Protein AF-A0A645JRA3-F1 (afdb_monomer)

Foldseek 3Di:
DLVVVCPCVDPLPVQRDCQQANQPSQVVSCVVVVDFDPDPPDGDHPNRRSVVRVVRNVVVHVVSVQCVVCVVPLVPRPVNVVVVVD

Sequence (86 aa):
MAYRENQPFNDNMLRPCPVLDNPGRLTAIVNKTGVTSTDAVAPEKAEDFADKCVDRANAWAPVAEKLWKCNGKYSECQTCDEIKKQ

pLDDT: mean 87.74, std 15.08, range [46.84, 97.88]

Structure (mmCIF, N/CA/C/O backbone):
data_AF-A0A645JRA3-F1
#
_entry.id   AF-A0A645JRA3-F1
#
loop_
_atom_site.group_PDB
_atom_site.id
_atom_site.type_symbol
_atom_site.label_atom_id
_atom_site.label_alt_id
_atom_site.label_comp_id
_atom_site.label_asym_id
_atom_site.label_entity_id
_atom_site.label_seq_id
_atom_site.pdbx_PDB_ins_code
_atom_site.Cartn_x
_atom_site.Cartn_y
_atom_site.Cartn_z
_atom_site.occupancy
_atom_site.B_iso_or_equiv
_atom_site.auth_seq_id
_atom_site.auth_comp_id
_atom_site.auth_asym_id
_atom_site.auth_atom_id
_atom_site.pdbx_PDB_model_num
ATOM 1 N N . MET A 1 1 ? 2.685 -11.078 18.262 1.00 86.69 1 MET A N 1
ATOM 2 C CA . MET A 1 1 ? 2.591 -9.685 17.759 1.00 86.69 1 MET A CA 1
ATOM 3 C C . MET A 1 1 ? 2.312 -9.755 16.268 1.00 86.69 1 MET A C 1
ATOM 5 O O . MET A 1 1 ? 3.228 -10.073 15.515 1.00 86.69 1 MET A O 1
ATOM 9 N N . ALA A 1 2 ? 1.075 -9.469 15.849 1.00 93.62 2 ALA A N 1
ATOM 10 C CA . ALA A 1 2 ? 0.596 -9.740 14.488 1.00 93.62 2 ALA A CA 1
ATOM 11 C C . ALA A 1 2 ? 1.472 -9.133 13.375 1.00 93.62 2 ALA A C 1
ATOM 13 O O . ALA A 1 2 ? 1.711 -9.786 12.366 1.00 93.62 2 ALA A O 1
ATOM 14 N N . TYR A 1 3 ? 2.028 -7.933 13.574 1.00 94.38 3 TYR A N 1
ATOM 15 C CA . TYR A 1 3 ? 2.938 -7.315 12.602 1.00 94.38 3 TYR A CA 1
ATOM 16 C C . TYR A 1 3 ? 4.201 -8.155 12.348 1.00 94.38 3 TYR A C 1
ATOM 18 O O . TYR A 1 3 ? 4.571 -8.385 11.202 1.00 94.38 3 TYR A O 1
ATOM 26 N N . ARG A 1 4 ? 4.840 -8.657 13.415 1.00 95.31 4 ARG A N 1
AT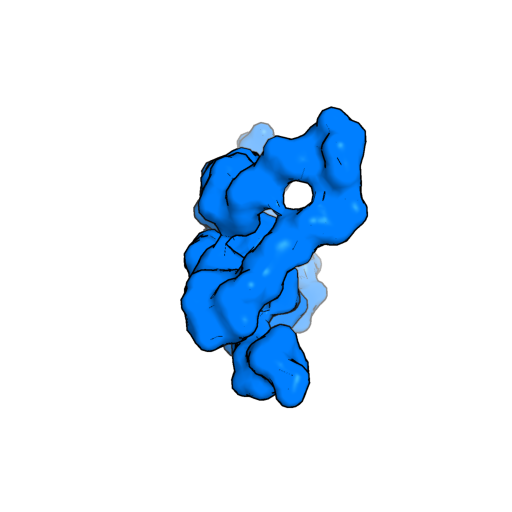OM 27 C CA . ARG A 1 4 ? 6.056 -9.486 13.335 1.00 95.31 4 ARG A CA 1
ATOM 28 C C . ARG A 1 4 ? 5.777 -10.845 12.696 1.00 95.31 4 ARG A C 1
ATOM 30 O O . ARG A 1 4 ? 6.601 -11.346 11.951 1.00 95.31 4 ARG A O 1
ATOM 37 N N . GLU A 1 5 ? 4.619 -11.429 12.985 1.00 95.56 5 GLU A N 1
ATOM 38 C CA . GLU A 1 5 ? 4.200 -12.731 12.438 1.00 95.56 5 GLU A CA 1
ATOM 39 C C . GLU A 1 5 ? 3.931 -12.693 10.928 1.00 95.56 5 GLU A C 1
ATOM 41 O O . GLU A 1 5 ? 3.922 -13.735 10.287 1.00 95.56 5 GLU A O 1
ATOM 46 N N . ASN A 1 6 ? 3.710 -11.504 10.362 1.00 94.06 6 ASN A N 1
ATOM 47 C CA . ASN A 1 6 ? 3.463 -11.311 8.934 1.00 94.06 6 ASN A CA 1
ATOM 48 C C . ASN A 1 6 ? 4.717 -10.893 8.153 1.00 94.06 6 ASN A C 1
ATOM 50 O O . ASN A 1 6 ? 4.600 -10.599 6.962 1.00 94.06 6 ASN A O 1
ATOM 54 N N . GLN A 1 7 ? 5.884 -10.838 8.805 1.00 95.50 7 GLN A N 1
ATOM 55 C CA . GLN A 1 7 ? 7.158 -10.575 8.143 1.00 95.50 7 GLN A CA 1
ATOM 56 C C . GLN A 1 7 ? 7.812 -11.884 7.665 1.00 95.50 7 GLN A C 1
ATOM 58 O O . GLN A 1 7 ? 7.792 -12.868 8.405 1.00 95.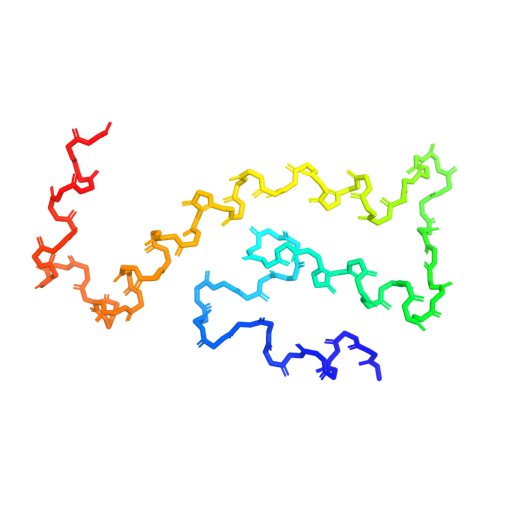50 7 GLN A O 1
ATOM 63 N N . PRO A 1 8 ? 8.450 -11.884 6.481 1.00 96.12 8 PRO A N 1
ATOM 64 C CA . PRO A 1 8 ? 8.521 -10.768 5.537 1.00 96.12 8 PRO A CA 1
ATOM 65 C C . PRO A 1 8 ? 7.183 -10.507 4.822 1.00 96.12 8 PRO A C 1
ATOM 67 O O . PRO A 1 8 ? 6.383 -11.410 4.576 1.00 96.12 8 PRO A O 1
ATOM 70 N N . PHE A 1 9 ? 6.933 -9.239 4.480 1.00 96.81 9 PHE A N 1
ATOM 71 C CA . PHE A 1 9 ? 5.722 -8.862 3.745 1.00 96.81 9 PHE A CA 1
ATOM 72 C C . PHE A 1 9 ? 5.792 -9.216 2.258 1.00 96.81 9 PHE A C 1
ATOM 74 O O . PHE A 1 9 ? 4.757 -9.383 1.617 1.00 96.81 9 PHE A O 1
ATOM 81 N N . ASN A 1 10 ? 6.999 -9.380 1.729 1.00 97.00 10 ASN A N 1
ATOM 82 C CA . ASN A 1 10 ? 7.265 -9.778 0.360 1.00 97.00 10 ASN A CA 1
ATOM 83 C C . ASN A 1 10 ? 8.588 -10.548 0.315 1.00 97.00 10 ASN A C 1
ATOM 85 O O . ASN A 1 10 ? 9.490 -10.233 1.091 1.00 97.00 10 ASN A O 1
ATOM 89 N N . ASP A 1 11 ? 8.724 -11.501 -0.604 1.00 95.44 11 ASP A N 1
ATOM 90 C CA . ASP A 1 11 ? 9.993 -12.204 -0.828 1.00 95.44 11 ASP A CA 1
ATOM 91 C C . ASP A 1 11 ? 11.035 -11.293 -1.504 1.00 95.44 11 ASP A C 1
ATOM 93 O O . ASP A 1 11 ? 12.240 -11.460 -1.315 1.00 95.44 11 ASP A O 1
ATOM 97 N N . ASN A 1 12 ? 10.581 -10.287 -2.259 1.00 94.94 12 ASN A N 1
ATOM 98 C CA . ASN A 1 12 ? 11.419 -9.211 -2.772 1.00 94.94 12 ASN A CA 1
ATOM 99 C C . ASN A 1 12 ? 11.664 -8.179 -1.661 1.00 94.94 12 ASN A C 1
ATOM 101 O O . ASN A 1 12 ? 10.777 -7.391 -1.324 1.00 94.94 12 ASN A O 1
ATOM 105 N N . MET A 1 13 ? 12.884 -8.137 -1.118 1.00 94.31 13 MET A N 1
ATOM 106 C CA . MET A 1 13 ? 13.218 -7.251 0.010 1.00 94.31 13 MET A CA 1
ATOM 107 C C . MET A 1 13 ? 13.297 -5.763 -0.367 1.00 94.31 13 MET A C 1
ATOM 109 O O . MET A 1 13 ? 13.450 -4.926 0.518 1.00 94.31 13 MET A O 1
ATOM 113 N N . LEU A 1 14 ? 13.132 -5.403 -1.647 1.00 95.06 14 LEU A N 1
ATOM 114 C CA . LEU A 1 14 ? 12.865 -4.020 -2.071 1.00 95.06 14 LEU A CA 1
ATOM 115 C C . LEU A 1 14 ? 11.395 -3.613 -1.867 1.00 95.06 14 LEU A C 1
ATOM 117 O O . LEU A 1 14 ? 11.027 -2.478 -2.160 1.00 95.06 14 LEU A O 1
ATOM 121 N N . ARG A 1 15 ? 10.552 -4.525 -1.366 1.00 97.00 15 ARG A N 1
ATOM 122 C CA . ARG A 1 15 ? 9.140 -4.299 -1.030 1.00 97.00 15 ARG A CA 1
ATOM 123 C C . ARG A 1 15 ? 8.834 -4.642 0.441 1.00 97.00 15 ARG A C 1
ATOM 125 O O . ARG A 1 15 ? 7.955 -5.468 0.699 1.00 97.00 15 ARG A O 1
ATOM 132 N N . PRO A 1 16 ? 9.555 -4.073 1.427 1.00 96.75 16 PRO A N 1
ATOM 133 C CA . PRO A 1 16 ? 9.434 -4.474 2.829 1.00 96.75 16 PRO A CA 1
ATOM 134 C C . PRO A 1 16 ? 8.184 -3.924 3.534 1.00 96.75 16 PRO A C 1
ATOM 136 O O . PRO A 1 16 ? 7.780 -4.465 4.561 1.00 96.75 16 PRO A O 1
ATOM 139 N N . CYS A 1 17 ? 7.583 -2.838 3.043 1.00 97.25 17 CYS A N 1
ATOM 140 C CA . CYS A 1 17 ? 6.527 -2.120 3.746 1.00 97.25 17 CYS A CA 1
ATOM 141 C C . CYS A 1 17 ? 5.140 -2.735 3.475 1.00 97.25 17 CYS A C 1
ATOM 143 O O . CYS A 1 17 ? 4.741 -2.884 2.315 1.00 97.25 17 CYS A O 1
ATOM 145 N N . PRO A 1 18 ? 4.337 -3.026 4.514 1.00 96.62 18 PRO A N 1
ATOM 146 C CA . PRO A 1 18 ? 2.971 -3.536 4.355 1.00 96.62 18 PRO A CA 1
ATOM 147 C C . PRO A 1 18 ? 1.950 -2.497 3.868 1.00 96.62 18 PRO A C 1
ATOM 149 O O . PRO A 1 18 ? 0.781 -2.838 3.707 1.00 96.62 18 PRO A O 1
ATOM 152 N N . VAL A 1 19 ? 2.366 -1.239 3.690 1.00 96.75 19 VAL A N 1
ATOM 153 C CA . VAL A 1 19 ? 1.513 -0.136 3.217 1.00 96.75 19 VAL A CA 1
ATOM 154 C C . VAL A 1 19 ? 1.985 0.360 1.857 1.00 96.75 19 VAL A C 1
ATOM 156 O O . VAL A 1 19 ? 1.229 0.339 0.895 1.00 96.75 19 VAL A O 1
ATOM 159 N N . LEU A 1 20 ? 3.250 0.781 1.772 1.00 97.00 20 LEU A N 1
ATOM 160 C CA . LEU A 1 20 ? 3.801 1.433 0.581 1.00 97.00 20 LEU A CA 1
ATOM 161 C C . LEU A 1 20 ? 4.161 0.459 -0.544 1.00 97.00 20 LEU A C 1
ATOM 163 O O . LEU A 1 20 ? 4.248 0.891 -1.687 1.00 97.00 20 LEU A O 1
ATOM 167 N N . ASP A 1 21 ? 4.352 -0.828 -0.236 1.00 97.56 21 ASP A N 1
ATOM 168 C CA . ASP A 1 21 ? 4.847 -1.799 -1.217 1.00 97.56 21 ASP A CA 1
ATOM 169 C C . ASP A 1 21 ? 3.911 -2.996 -1.425 1.00 97.56 21 ASP A C 1
ATOM 171 O O . ASP A 1 21 ? 3.998 -3.681 -2.449 1.00 97.56 21 ASP A O 1
ATOM 175 N N . ASN A 1 22 ? 3.038 -3.279 -0.453 1.00 97.44 22 ASN A N 1
ATOM 176 C CA . ASN A 1 22 ? 2.187 -4.469 -0.425 1.00 97.44 22 ASN A CA 1
ATOM 177 C C . ASN A 1 22 ? 0.738 -4.098 -0.066 1.00 97.44 22 ASN A C 1
ATOM 179 O O . ASN A 1 22 ? 0.356 -4.226 1.102 1.00 97.44 22 ASN A O 1
ATOM 183 N N . PRO A 1 23 ? -0.073 -3.659 -1.048 1.00 97.25 23 PRO A N 1
ATOM 184 C CA . PRO A 1 23 ? -1.463 -3.273 -0.825 1.00 97.25 23 PRO A CA 1
ATOM 185 C C . PRO A 1 23 ? -2.246 -4.319 -0.023 1.00 97.25 23 PRO A C 1
ATOM 187 O O . PRO A 1 23 ? -2.134 -5.522 -0.264 1.00 97.25 23 PRO A O 1
ATOM 190 N N . GLY A 1 24 ? -3.018 -3.859 0.961 1.00 96.44 24 GLY A N 1
ATOM 191 C CA . GLY A 1 24 ? -3.880 -4.705 1.791 1.00 96.44 24 GLY A CA 1
ATOM 192 C C . GLY A 1 24 ? -3.199 -5.454 2.947 1.00 96.44 24 GLY A C 1
ATOM 193 O O . GLY A 1 24 ? -3.895 -6.006 3.798 1.00 96.44 24 GLY A O 1
ATOM 194 N N . ARG A 1 25 ? -1.858 -5.483 3.053 1.00 97.06 25 ARG A N 1
ATOM 195 C CA . ARG A 1 25 ? -1.193 -6.212 4.156 1.00 97.06 25 ARG A CA 1
ATOM 196 C C . ARG A 1 25 ? -1.409 -5.550 5.514 1.00 97.06 25 ARG A C 1
ATOM 198 O O . ARG A 1 25 ? -1.677 -6.258 6.485 1.00 97.06 25 ARG A O 1
ATOM 205 N N . LEU A 1 26 ? -1.323 -4.219 5.598 1.00 96.62 26 LEU A N 1
ATOM 206 C CA . LEU A 1 26 ? -1.616 -3.505 6.846 1.00 96.62 26 LEU A CA 1
ATOM 207 C C . LEU A 1 26 ? -3.080 -3.686 7.268 1.00 96.62 26 LEU A C 1
ATOM 209 O O . LEU A 1 26 ? -3.334 -4.037 8.419 1.00 96.62 26 LEU A O 1
ATOM 213 N N . THR A 1 27 ? -4.029 -3.479 6.352 1.00 96.75 27 THR A N 1
ATOM 214 C CA . THR A 1 27 ? -5.468 -3.564 6.655 1.00 96.75 27 THR A CA 1
ATOM 215 C C . THR A 1 27 ? -5.856 -4.966 7.112 1.00 96.75 27 THR A C 1
ATOM 217 O O . THR A 1 27 ? -6.577 -5.107 8.094 1.00 96.75 27 THR A O 1
ATOM 220 N N . ALA A 1 28 ? -5.292 -6.018 6.509 1.00 96.50 28 ALA A N 1
ATOM 221 C CA . ALA A 1 28 ? -5.491 -7.392 6.969 1.00 96.50 28 ALA A CA 1
ATOM 222 C C . ALA A 1 28 ? -5.028 -7.612 8.421 1.00 96.50 28 ALA A C 1
ATOM 224 O O . ALA A 1 28 ? -5.712 -8.288 9.191 1.00 96.50 28 ALA A O 1
ATOM 225 N N . ILE A 1 29 ? -3.888 -7.032 8.819 1.00 96.56 29 ILE A N 1
ATOM 226 C CA . ILE A 1 29 ? -3.410 -7.105 10.208 1.00 96.56 29 ILE A CA 1
ATOM 227 C C . ILE A 1 29 ? -4.364 -6.358 11.137 1.00 96.56 29 ILE A C 1
ATOM 229 O O . ILE A 1 29 ? -4.779 -6.927 12.143 1.00 96.56 29 ILE A O 1
ATOM 233 N N . VAL A 1 30 ? -4.707 -5.113 10.797 1.00 95.88 30 VAL A N 1
ATOM 234 C CA . VAL A 1 30 ? -5.562 -4.249 11.620 1.00 95.88 30 VAL A CA 1
ATOM 235 C C . VAL A 1 30 ? -6.937 -4.880 11.832 1.00 95.88 30 VAL A C 1
ATOM 237 O O . VAL A 1 30 ? -7.385 -5.000 12.970 1.00 95.88 30 VAL A O 1
ATOM 240 N N . ASN A 1 31 ? -7.556 -5.385 10.765 1.00 95.06 31 ASN A N 1
ATOM 241 C CA . ASN A 1 31 ? -8.865 -6.033 10.824 1.00 95.06 31 ASN A CA 1
ATOM 242 C C . ASN A 1 31 ? -8.838 -7.336 11.625 1.00 95.06 31 ASN A C 1
ATOM 244 O O . ASN A 1 31 ? -9.786 -7.641 12.344 1.00 95.06 31 ASN A O 1
ATOM 248 N N . LYS A 1 32 ? -7.737 -8.095 11.555 1.00 95.44 32 LYS A N 1
ATOM 249 C CA . LYS A 1 32 ? -7.571 -9.318 12.349 1.00 95.44 32 LYS A CA 1
ATOM 250 C C . LYS A 1 32 ? -7.406 -9.030 13.843 1.00 95.44 32 LYS A C 1
ATOM 252 O O . LYS A 1 32 ? -7.842 -9.835 14.660 1.00 95.44 32 LYS A O 1
ATOM 257 N N . THR A 1 33 ? -6.729 -7.943 14.210 1.00 95.75 33 THR A N 1
ATOM 258 C CA . THR A 1 33 ? -6.431 -7.625 15.615 1.00 95.75 33 THR A CA 1
ATOM 259 C C . THR A 1 33 ? -7.446 -6.694 16.268 1.00 95.75 33 THR A C 1
ATOM 261 O O . THR A 1 33 ? -7.467 -6.617 17.493 1.00 95.75 33 THR A O 1
ATOM 264 N N . GLY A 1 34 ? -8.262 -5.987 15.483 1.00 93.94 34 GLY A N 1
ATOM 265 C CA . GLY A 1 34 ? -9.231 -5.009 15.980 1.00 93.94 34 GLY A CA 1
ATOM 266 C C . GLY A 1 34 ? -8.589 -3.748 16.567 1.00 93.94 34 GLY A C 1
ATOM 267 O O . GLY A 1 34 ? -9.211 -3.071 17.381 1.00 93.94 34 GLY A O 1
ATOM 268 N N . VAL A 1 35 ? -7.336 -3.447 16.208 1.00 91.00 35 VAL A N 1
ATOM 269 C CA . VAL A 1 35 ? -6.649 -2.236 16.689 1.00 91.00 35 VAL A CA 1
ATOM 270 C C . VAL A 1 35 ? -7.191 -0.993 15.988 1.00 91.00 35 VAL A C 1
ATOM 272 O O . VAL A 1 35 ? -7.541 -1.036 14.813 1.00 91.00 35 VAL A O 1
ATOM 275 N N . THR A 1 36 ? -7.227 0.134 16.693 1.00 89.88 36 THR A N 1
ATOM 276 C CA . THR A 1 36 ? -7.701 1.418 16.159 1.00 89.88 36 THR A CA 1
ATOM 277 C C . THR A 1 36 ? -6.593 2.464 16.194 1.00 89.88 36 THR A C 1
ATOM 279 O O . THR A 1 36 ? -5.625 2.323 16.946 1.00 89.88 36 THR A O 1
ATOM 282 N N . SER A 1 37 ? -6.735 3.529 15.397 1.00 90.88 37 SER A N 1
ATOM 283 C CA . SER A 1 37 ? -5.831 4.681 15.476 1.00 90.88 37 SER A CA 1
ATOM 284 C C . SER A 1 37 ? -5.832 5.266 16.890 1.00 90.88 37 SER A C 1
ATOM 286 O O . SER A 1 37 ? -6.881 5.380 17.525 1.00 90.88 37 SER A O 1
ATOM 288 N N . THR A 1 38 ? -4.647 5.626 17.380 1.00 93.00 38 THR A N 1
ATOM 289 C CA . THR A 1 38 ? -4.468 6.344 18.649 1.00 93.00 38 THR A CA 1
ATOM 290 C C . THR A 1 38 ? -4.466 7.862 18.463 1.00 93.00 38 THR A C 1
ATOM 292 O O . THR A 1 38 ? -4.394 8.588 19.451 1.00 93.00 38 THR A O 1
ATOM 295 N N . ASP A 1 39 ? -4.513 8.352 17.219 1.00 93.00 39 ASP A N 1
ATOM 296 C CA . ASP A 1 39 ? -4.651 9.779 16.929 1.00 93.00 39 ASP A CA 1
ATOM 297 C C . ASP A 1 39 ? -6.103 10.217 17.173 1.00 93.00 39 ASP A C 1
ATOM 299 O 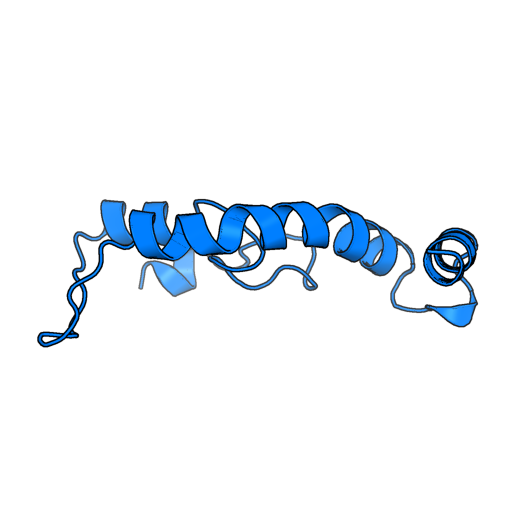O . ASP A 1 39 ? -7.020 9.827 16.449 1.00 93.00 39 ASP A O 1
ATOM 303 N N . ALA A 1 40 ? -6.306 11.013 18.223 1.00 91.06 40 ALA A N 1
ATOM 304 C CA . ALA A 1 40 ? -7.616 11.529 18.606 1.00 91.06 40 ALA A CA 1
ATOM 305 C C . ALA A 1 40 ? -8.031 12.793 17.829 1.00 91.06 40 ALA A C 1
ATOM 307 O O . ALA A 1 40 ? -9.205 13.156 17.852 1.00 91.06 40 ALA A O 1
ATOM 308 N N . VAL A 1 41 ? -7.087 13.481 17.177 1.00 95.56 41 VAL A N 1
ATOM 309 C CA . VAL A 1 41 ? -7.331 14.753 16.475 1.00 95.56 41 VAL A CA 1
ATOM 310 C C . VAL A 1 41 ? -7.720 14.500 15.024 1.00 95.56 41 VAL A C 1
ATOM 312 O O . VAL A 1 41 ? -8.613 15.165 14.500 1.00 95.56 41 VAL A O 1
ATOM 315 N N . ALA A 1 42 ? -7.078 13.524 14.388 1.00 90.44 42 ALA A N 1
ATOM 316 C CA . ALA A 1 42 ? -7.334 13.138 13.007 1.00 90.44 42 ALA A CA 1
ATOM 317 C C . ALA A 1 42 ? -7.554 11.618 12.912 1.00 90.44 42 ALA A C 1
ATOM 319 O O . ALA A 1 42 ? -6.695 10.895 12.401 1.00 90.44 42 ALA A O 1
ATOM 320 N N . PRO A 1 43 ? -8.688 11.100 13.423 1.00 91.06 43 PRO A N 1
ATOM 321 C CA . PRO A 1 43 ? -8.985 9.682 13.318 1.00 91.06 43 PRO A CA 1
ATOM 322 C C . PRO A 1 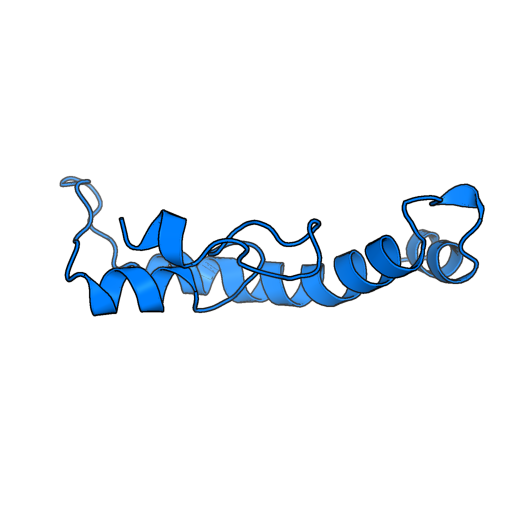43 ? -9.143 9.291 11.845 1.00 91.06 43 PRO A C 1
ATOM 324 O O . PRO A 1 43 ? -9.917 9.891 11.102 1.00 91.06 43 PRO A O 1
ATOM 327 N N . GLU A 1 44 ? -8.428 8.249 11.439 1.00 93.12 44 GLU A N 1
ATOM 328 C CA . GLU A 1 44 ? -8.455 7.700 10.087 1.00 93.12 44 GLU A CA 1
ATOM 329 C C . GLU A 1 44 ? -8.509 6.170 10.1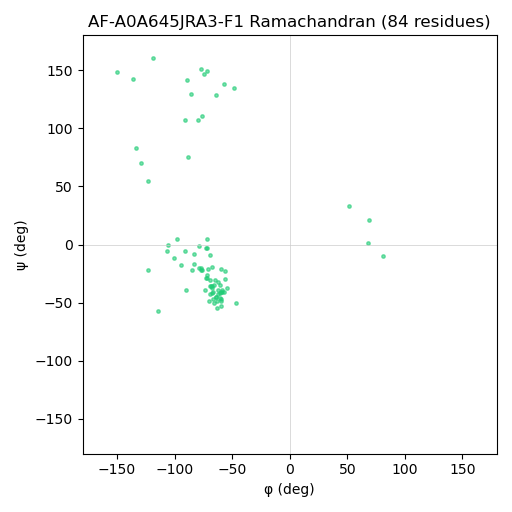67 1.00 93.12 44 GLU A C 1
ATOM 331 O O . GLU A 1 44 ? -7.900 5.561 11.056 1.00 93.12 44 GLU A O 1
ATOM 336 N N . LYS A 1 45 ? -9.267 5.540 9.262 1.00 94.62 45 LYS A N 1
ATOM 337 C CA . LYS A 1 45 ? -9.290 4.079 9.147 1.00 94.62 45 LYS A CA 1
ATOM 338 C C . LYS A 1 45 ? -8.034 3.592 8.436 1.00 94.62 45 LYS A C 1
ATOM 340 O O . LYS A 1 45 ? -7.476 4.276 7.581 1.00 94.62 45 LYS A O 1
ATOM 345 N N . ALA A 1 46 ? -7.611 2.372 8.755 1.00 95.12 46 ALA A N 1
ATOM 346 C CA . ALA A 1 46 ? -6.436 1.785 8.121 1.00 95.12 46 ALA A CA 1
ATOM 347 C C . ALA A 1 46 ? -6.620 1.618 6.603 1.00 95.12 46 ALA A C 1
ATOM 349 O O . ALA A 1 46 ? -5.645 1.739 5.868 1.00 95.12 46 ALA A O 1
ATOM 350 N N . GLU A 1 47 ? -7.848 1.362 6.146 1.00 95.69 47 GLU A N 1
ATOM 351 C CA . GLU A 1 47 ? -8.223 1.281 4.733 1.00 95.69 47 GLU A CA 1
ATOM 352 C C . GLU A 1 47 ? -8.024 2.620 4.028 1.00 95.69 47 GLU A C 1
ATOM 354 O O . GLU A 1 47 ? -7.251 2.688 3.077 1.00 95.69 47 GLU A O 1
ATOM 359 N N . ASP A 1 48 ? -8.620 3.693 4.558 1.00 96.12 48 ASP A N 1
ATOM 360 C CA . ASP A 1 48 ? -8.533 5.037 3.975 1.00 96.12 48 ASP A CA 1
ATOM 361 C C . ASP A 1 48 ? -7.069 5.509 3.870 1.00 96.12 48 ASP A C 1
ATOM 363 O O . ASP A 1 48 ? -6.656 6.114 2.879 1.00 96.12 48 ASP A O 1
ATOM 367 N N . PHE A 1 49 ? -6.251 5.196 4.881 1.00 95.31 49 PHE A N 1
ATOM 368 C CA . PHE A 1 49 ? -4.814 5.463 4.862 1.00 95.31 49 PHE A CA 1
ATOM 369 C C . PHE A 1 49 ? -4.072 4.624 3.808 1.00 95.31 49 PHE A C 1
ATOM 371 O O . PHE A 1 49 ? -3.241 5.149 3.061 1.00 95.31 49 PHE A O 1
ATOM 378 N N . ALA A 1 50 ? -4.345 3.318 3.753 1.00 96.44 50 ALA A N 1
ATOM 379 C CA . ALA A 1 50 ? -3.661 2.398 2.851 1.00 96.44 50 ALA A CA 1
ATOM 380 C C . ALA A 1 50 ? -4.008 2.656 1.378 1.00 96.44 50 ALA A C 1
ATOM 382 O O . ALA A 1 50 ? -3.119 2.564 0.528 1.00 96.44 50 ALA A O 1
ATOM 383 N N . ASP A 1 51 ? -5.249 3.042 1.078 1.00 97.31 51 ASP A N 1
ATOM 384 C CA . ASP A 1 51 ? -5.727 3.312 -0.281 1.00 97.31 51 ASP A CA 1
ATOM 385 C C . ASP A 1 51 ? -4.946 4.449 -0.952 1.00 97.31 51 ASP A C 1
ATOM 387 O O . ASP A 1 51 ? -4.596 4.354 -2.129 1.00 97.31 51 ASP A O 1
ATOM 391 N N . LYS A 1 52 ? -4.524 5.464 -0.183 1.00 97.38 52 LYS A N 1
ATOM 392 C CA . LYS A 1 52 ? -3.648 6.554 -0.666 1.00 97.38 52 LYS A CA 1
ATOM 393 C C . LYS A 1 52 ? -2.299 6.059 -1.196 1.00 97.38 52 LYS A C 1
ATOM 395 O O . LYS A 1 52 ? -1.616 6.778 -1.924 1.00 97.38 52 LYS A O 1
ATOM 400 N N . CYS A 1 53 ? -1.878 4.861 -0.797 1.00 97.81 53 CYS A N 1
ATOM 401 C CA . CYS A 1 53 ? -0.583 4.289 -1.149 1.00 97.81 53 CYS A CA 1
ATOM 402 C C . CYS A 1 53 ? -0.664 3.269 -2.296 1.00 97.81 53 CYS A C 1
ATOM 404 O O . CYS A 1 53 ? 0.381 2.897 -2.831 1.00 97.81 53 CYS A O 1
ATOM 406 N N . VAL A 1 54 ? -1.865 2.830 -2.693 1.00 97.88 54 VAL A N 1
ATOM 407 C CA . VAL A 1 54 ? -2.066 1.733 -3.658 1.00 97.88 54 VAL A CA 1
ATOM 408 C C . VAL A 1 54 ? -1.423 2.038 -5.007 1.00 97.88 54 VAL A C 1
ATOM 410 O O . VAL A 1 54 ? -0.656 1.219 -5.515 1.00 97.88 54 VAL A O 1
ATOM 413 N N . ASP A 1 55 ? -1.659 3.228 -5.556 1.00 97.81 55 ASP A N 1
ATOM 414 C CA . ASP A 1 55 ? -1.111 3.617 -6.860 1.00 97.81 55 ASP A CA 1
ATOM 415 C C . ASP A 1 55 ? 0.420 3.604 -6.855 1.00 97.81 55 ASP A C 1
ATOM 417 O O . ASP A 1 55 ? 1.058 3.083 -7.774 1.00 97.81 55 ASP A O 1
ATOM 421 N N . ARG A 1 56 ? 1.025 4.107 -5.774 1.00 97.19 56 ARG A N 1
ATOM 422 C CA . ARG A 1 56 ? 2.481 4.123 -5.610 1.00 97.19 56 ARG A CA 1
ATOM 423 C C . ARG A 1 56 ? 3.049 2.716 -5.449 1.00 97.19 56 ARG A C 1
ATOM 425 O O . ARG A 1 56 ? 4.069 2.412 -6.063 1.00 97.19 56 ARG A O 1
ATOM 432 N N . ALA A 1 57 ? 2.391 1.861 -4.671 1.00 97.88 57 ALA A N 1
ATOM 433 C CA . ALA A 1 57 ? 2.800 0.473 -4.489 1.00 97.88 57 ALA A CA 1
ATOM 434 C C . ALA A 1 57 ? 2.753 -0.307 -5.812 1.00 97.88 57 ALA A C 1
ATOM 436 O O . ALA A 1 57 ? 3.685 -1.046 -6.140 1.00 97.88 57 ALA A O 1
ATOM 437 N N . ASN A 1 58 ? 1.698 -0.092 -6.603 1.00 97.69 58 ASN A N 1
ATOM 438 C CA . ASN A 1 58 ? 1.521 -0.709 -7.915 1.00 97.69 58 ASN A CA 1
ATOM 439 C C . ASN A 1 58 ? 2.564 -0.220 -8.925 1.00 97.69 58 ASN A C 1
ATOM 441 O O . ASN A 1 58 ? 3.110 -1.030 -9.671 1.00 97.69 58 ASN A O 1
ATOM 445 N N . ALA A 1 59 ? 2.889 1.076 -8.921 1.00 97.19 59 ALA A N 1
ATOM 446 C CA . ALA A 1 59 ? 3.953 1.633 -9.754 1.00 97.19 59 ALA A CA 1
ATOM 447 C C . ALA A 1 59 ? 5.349 1.133 -9.336 1.00 97.19 59 ALA A C 1
ATOM 449 O O . ALA A 1 59 ? 6.205 0.894 -10.188 1.00 97.19 59 ALA A O 1
ATOM 450 N N . TRP A 1 60 ? 5.582 0.937 -8.033 1.00 96.50 60 TRP A N 1
ATOM 451 C CA . TRP A 1 60 ? 6.860 0.459 -7.506 1.00 96.50 60 TRP A CA 1
ATOM 452 C C . TRP A 1 60 ? 7.102 -1.028 -7.771 1.00 96.50 60 TRP A C 1
ATOM 454 O O . TRP A 1 60 ? 8.219 -1.411 -8.119 1.00 96.50 60 TRP A O 1
ATOM 464 N N . ALA A 1 61 ? 6.071 -1.870 -7.663 1.00 96.62 61 ALA A N 1
ATOM 465 C CA . ALA A 1 61 ? 6.175 -3.320 -7.818 1.00 96.62 61 ALA A CA 1
ATOM 466 C C . ALA A 1 61 ? 6.983 -3.788 -9.054 1.00 96.62 61 ALA A C 1
ATOM 468 O O . ALA A 1 61 ? 7.907 -4.586 -8.868 1.00 96.62 61 ALA A O 1
ATOM 469 N N . PRO A 1 62 ? 6.728 -3.310 -10.291 1.00 95.12 62 PRO A N 1
ATOM 470 C CA . PRO A 1 62 ? 7.507 -3.726 -11.458 1.00 95.12 62 PRO A CA 1
ATOM 471 C C . PRO A 1 62 ? 8.950 -3.206 -11.440 1.00 95.12 62 PRO A C 1
ATOM 473 O O . PRO A 1 62 ? 9.842 -3.878 -11.956 1.00 95.12 62 PRO A O 1
ATOM 476 N N . VAL A 1 63 ? 9.210 -2.036 -10.849 1.00 93.19 63 VAL A N 1
ATOM 477 C CA . VAL A 1 63 ? 10.568 -1.482 -10.727 1.00 93.19 63 VAL A CA 1
ATOM 478 C C . VAL A 1 63 ? 11.377 -2.300 -9.725 1.00 93.19 63 VAL A C 1
ATOM 480 O O . VAL A 1 63 ? 12.475 -2.753 -10.046 1.00 93.19 63 VAL A O 1
ATOM 483 N N . ALA A 1 64 ? 10.804 -2.560 -8.549 1.00 93.44 64 ALA A N 1
ATOM 484 C CA . ALA A 1 64 ? 11.398 -3.411 -7.528 1.00 93.44 64 ALA A CA 1
ATOM 485 C C . ALA A 1 64 ? 11.693 -4.816 -8.063 1.00 93.44 64 ALA A C 1
ATOM 487 O O . ALA A 1 64 ? 12.748 -5.373 -7.780 1.00 93.44 64 ALA A O 1
ATOM 488 N N . GLU A 1 65 ? 10.787 -5.392 -8.856 1.00 93.00 65 GLU A N 1
ATOM 489 C CA . GLU A 1 65 ? 10.972 -6.714 -9.459 1.00 93.00 65 GLU A CA 1
ATOM 490 C C . GLU A 1 65 ? 12.148 -6.744 -10.440 1.00 93.00 65 GLU A C 1
ATOM 492 O O . GLU A 1 65 ? 12.980 -7.653 -10.391 1.00 93.00 65 GLU A O 1
ATOM 497 N N . LYS A 1 66 ? 12.252 -5.729 -11.307 1.00 89.31 66 LYS A N 1
ATOM 498 C CA . LYS A 1 66 ? 13.392 -5.582 -12.220 1.00 89.31 66 LYS A CA 1
ATOM 499 C C . LYS A 1 66 ? 14.695 -5.474 -11.429 1.00 89.31 66 LYS A C 1
ATOM 501 O O . LYS A 1 66 ? 15.607 -6.261 -11.655 1.00 89.31 66 LYS A O 1
ATOM 506 N N . LEU A 1 67 ? 14.762 -4.557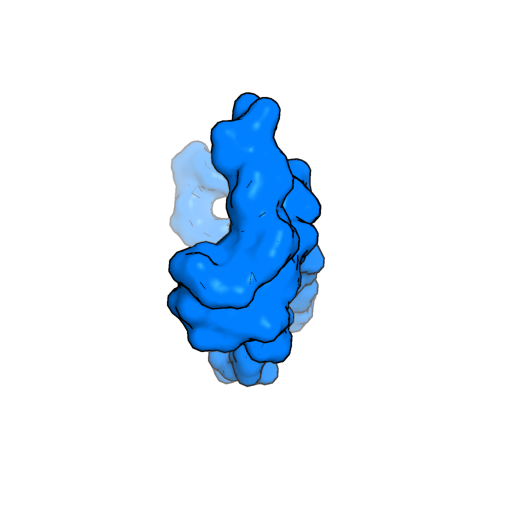 -10.462 1.00 88.69 67 LEU A N 1
ATOM 507 C CA . LEU A 1 67 ? 15.956 -4.331 -9.641 1.00 88.69 67 LEU A CA 1
ATOM 508 C C . LEU A 1 67 ? 16.382 -5.579 -8.855 1.00 88.69 67 LEU A C 1
ATOM 510 O O . 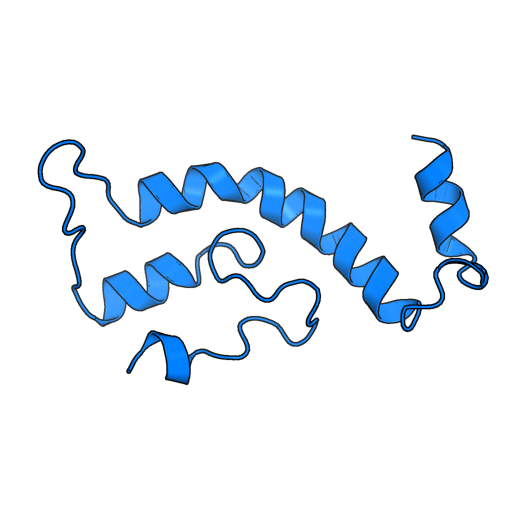LEU A 1 67 ? 17.575 -5.879 -8.782 1.00 88.69 67 LEU A O 1
ATOM 514 N N . TRP A 1 68 ? 15.417 -6.318 -8.304 1.00 90.38 68 TRP A N 1
ATOM 515 C CA . TRP A 1 68 ? 15.663 -7.550 -7.558 1.00 90.38 68 TRP A CA 1
ATOM 516 C C . TRP A 1 68 ? 16.278 -8.637 -8.443 1.00 90.38 68 TRP A C 1
ATOM 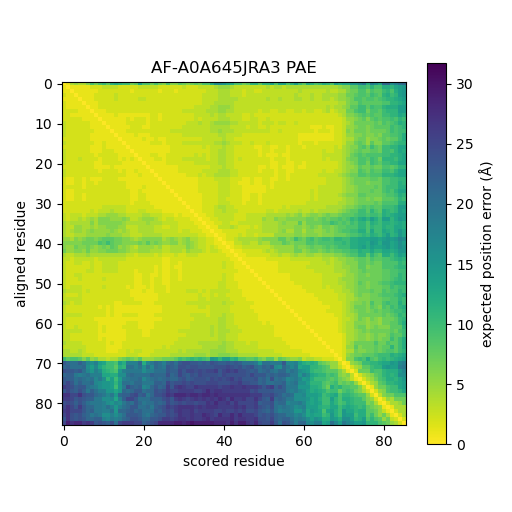518 O O . TRP A 1 68 ? 17.293 -9.232 -8.081 1.00 90.38 68 TRP A O 1
ATOM 528 N N . LYS A 1 69 ? 15.737 -8.832 -9.655 1.00 87.44 69 LYS A N 1
ATOM 529 C CA . LYS A 1 69 ? 16.284 -9.774 -10.650 1.00 87.44 69 LYS A CA 1
ATOM 530 C C . LYS A 1 69 ? 17.673 -9.387 -11.146 1.00 87.44 69 LYS A C 1
ATOM 532 O O . LYS A 1 69 ? 18.479 -10.265 -11.435 1.00 87.44 69 LYS A O 1
ATOM 537 N N . CYS A 1 70 ? 17.981 -8.094 -11.193 1.00 84.12 70 CYS A N 1
ATOM 538 C CA . CYS A 1 70 ? 19.311 -7.590 -11.535 1.00 84.12 70 CYS A CA 1
ATOM 539 C C . CYS A 1 70 ? 20.371 -7.831 -10.432 1.00 84.12 70 CYS A C 1
ATOM 541 O O . CYS A 1 70 ? 21.495 -7.343 -10.557 1.00 84.12 70 CYS A O 1
ATOM 543 N N . ASN A 1 71 ? 20.040 -8.537 -9.338 1.00 71.44 71 ASN A N 1
ATOM 544 C CA . ASN A 1 71 ? 20.922 -8.832 -8.199 1.00 71.44 71 ASN A CA 1
ATOM 545 C C . ASN A 1 71 ? 21.615 -7.583 -7.609 1.00 71.44 71 ASN A C 1
ATOM 547 O O . ASN A 1 71 ? 22.779 -7.628 -7.213 1.00 71.44 71 ASN A O 1
ATOM 551 N N . GLY A 1 72 ? 20.942 -6.425 -7.635 1.00 61.16 72 GLY A N 1
ATOM 552 C CA . GLY A 1 72 ? 21.511 -5.149 -7.180 1.00 61.16 72 GLY A CA 1
ATOM 553 C C . GLY A 1 72 ? 22.648 -4.589 -8.051 1.00 61.16 72 GLY A C 1
ATOM 554 O O . GLY A 1 72 ? 23.164 -3.509 -7.765 1.00 61.16 72 GLY A O 1
ATOM 555 N N . LYS A 1 73 ? 23.025 -5.263 -9.144 1.00 60.78 73 LYS A N 1
ATOM 556 C CA . LYS A 1 73 ? 24.038 -4.794 -10.091 1.00 60.78 73 LYS A CA 1
ATOM 557 C C . LYS A 1 73 ? 23.405 -3.932 -11.173 1.00 60.78 73 LYS A C 1
ATOM 559 O O . LYS A 1 73 ? 23.224 -4.340 -12.319 1.00 60.78 73 LYS A O 1
ATOM 564 N N . TYR A 1 74 ? 23.069 -2.705 -10.787 1.00 55.50 74 TYR A N 1
ATOM 565 C CA . TYR A 1 74 ? 22.412 -1.734 -11.663 1.00 55.50 74 TYR A CA 1
ATOM 566 C C . TYR A 1 74 ? 23.194 -1.455 -12.963 1.00 55.50 74 TYR A C 1
ATOM 568 O O . TYR A 1 74 ? 22.588 -1.190 -13.995 1.00 55.50 74 TYR A O 1
ATOM 576 N N . SER A 1 75 ? 24.527 -1.564 -12.931 1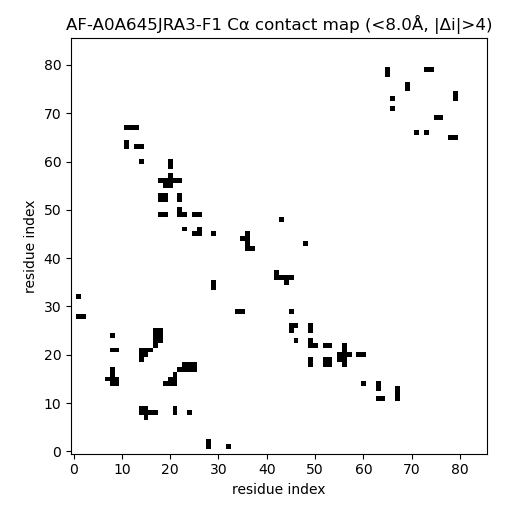.00 59.91 75 SER A N 1
ATOM 577 C CA . SER A 1 75 ? 25.416 -1.335 -14.079 1.00 59.91 75 SER A CA 1
ATOM 578 C C . SER A 1 75 ? 25.462 -2.474 -15.101 1.00 59.91 75 SER A C 1
ATOM 580 O O . SER A 1 75 ? 25.884 -2.244 -16.227 1.00 59.91 75 SER A O 1
ATOM 582 N N . GLU A 1 76 ? 25.074 -3.694 -14.722 1.00 58.25 76 GLU A N 1
ATOM 583 C CA . GLU A 1 76 ? 25.205 -4.896 -15.566 1.00 58.25 76 GLU A CA 1
ATOM 584 C C . GLU A 1 76 ? 23.851 -5.373 -16.120 1.00 58.25 76 GLU A C 1
ATOM 586 O O . GLU A 1 76 ? 23.789 -6.300 -16.928 1.00 58.25 76 GLU A O 1
ATOM 591 N N . CYS A 1 77 ? 22.749 -4.749 -15.699 1.00 59.69 77 CYS A N 1
ATOM 592 C CA . CYS A 1 77 ? 21.413 -5.189 -16.062 1.00 59.69 77 CYS A CA 1
ATOM 593 C C . CYS A 1 77 ? 20.921 -4.512 -17.342 1.00 59.69 77 CYS A C 1
ATOM 595 O O . CYS A 1 77 ? 20.539 -3.342 -17.336 1.00 59.69 77 CYS A O 1
ATOM 597 N N . GLN A 1 78 ? 20.868 -5.277 -18.432 1.00 58.81 78 GLN A N 1
ATOM 598 C CA . GLN A 1 78 ? 20.419 -4.818 -19.755 1.00 58.81 78 GLN A CA 1
ATOM 599 C C . GLN A 1 78 ? 18.999 -4.214 -19.741 1.00 58.81 78 GLN A C 1
ATOM 601 O O . GLN A 1 78 ? 18.672 -3.382 -20.580 1.00 58.81 78 GLN A O 1
ATOM 606 N N . THR A 1 79 ? 18.165 -4.565 -18.755 1.00 57.03 79 THR A N 1
ATOM 607 C CA . THR A 1 79 ? 16.803 -4.028 -18.582 1.00 57.03 79 THR A CA 1
ATOM 608 C C . THR A 1 79 ? 16.739 -2.674 -17.858 1.00 57.03 79 THR A C 1
ATOM 610 O O . THR A 1 79 ? 15.662 -2.085 -17.772 1.00 57.03 79 THR A O 1
ATOM 613 N N . CYS A 1 80 ? 17.848 -2.172 -17.300 1.00 55.12 80 CYS A N 1
ATOM 614 C CA . CYS A 1 80 ? 17.896 -0.875 -16.608 1.00 55.12 80 CYS A CA 1
ATOM 615 C C . CYS A 1 80 ? 18.110 0.314 -17.559 1.00 55.12 80 CYS A C 1
ATOM 617 O O . CYS A 1 80 ? 17.745 1.438 -17.212 1.00 55.12 80 CYS A O 1
ATOM 619 N N . ASP A 1 81 ? 18.657 0.099 -18.759 1.00 56.28 81 ASP A N 1
ATOM 620 C CA . ASP A 1 81 ? 18.891 1.180 -19.728 1.00 56.28 81 ASP A CA 1
ATOM 621 C C . ASP A 1 81 ? 17.599 1.724 -20.359 1.00 56.28 81 ASP A C 1
ATOM 623 O O . ASP A 1 81 ? 17.562 2.871 -20.803 1.00 56.28 81 ASP A O 1
ATOM 627 N N . GLU A 1 82 ? 16.512 0.950 -20.333 1.00 54.28 82 GLU A N 1
ATOM 628 C CA . GLU A 1 82 ? 15.180 1.405 -20.750 1.00 54.28 82 GLU A CA 1
ATOM 629 C C . GLU A 1 82 ? 14.555 2.387 -19.744 1.00 54.28 82 GLU A C 1
ATOM 631 O O . GLU A 1 82 ? 13.807 3.276 -20.141 1.00 54.28 82 GLU A O 1
ATOM 636 N N . ILE A 1 83 ? 14.905 2.282 -18.454 1.00 53.72 83 ILE A N 1
ATOM 637 C CA . ILE A 1 83 ? 14.383 3.152 -17.382 1.00 53.72 83 ILE A CA 1
ATOM 638 C C . ILE A 1 83 ? 14.984 4.562 -17.472 1.00 53.72 83 ILE A C 1
ATOM 640 O O . ILE A 1 83 ? 14.322 5.530 -17.127 1.00 53.72 83 ILE A O 1
ATOM 644 N N . LYS A 1 84 ? 16.211 4.708 -17.991 1.00 52.66 84 LYS A N 1
ATOM 645 C CA . LYS A 1 84 ? 16.867 6.019 -18.174 1.00 52.66 84 LYS A CA 1
ATOM 646 C C . LYS A 1 84 ? 16.228 6.890 -19.270 1.00 52.66 84 LYS A C 1
ATOM 648 O O . LYS A 1 84 ? 16.655 8.028 -19.442 1.00 52.66 84 LYS A O 1
ATOM 653 N N . LYS A 1 85 ? 15.294 6.348 -20.062 1.00 51.31 85 LYS A N 1
ATOM 654 C CA . LYS A 1 85 ? 14.688 7.020 -21.228 1.00 51.31 85 LYS A CA 1
ATOM 655 C C . LYS A 1 85 ? 13.250 7.509 -21.002 1.00 51.31 85 LYS A C 1
ATOM 657 O O . LYS A 1 85 ? 12.680 8.073 -21.934 1.00 51.31 85 LYS A O 1
ATOM 662 N N . GLN A 1 86 ? 12.675 7.284 -19.821 1.00 46.84 86 GLN A N 1
ATOM 663 C CA . GLN A 1 86 ? 11.419 7.905 -19.373 1.00 46.84 86 GLN A CA 1
ATOM 664 C C . GLN A 1 86 ? 11.724 9.057 -18.422 1.00 46.84 86 GLN A C 1
ATOM 666 O O . GLN A 1 86 ? 10.957 10.042 -18.467 1.00 46.84 86 GLN A O 1
#

Mean predicted aligned error: 6.42 Å

Organism: NCBI:txid1076179

Radius of gyration: 16.2 Å; Cα contacts (8 Å, |Δi|>4): 79; chains: 1; bounding box: 35×28×40 Å

Secondary structure (DSSP, 8-state):
-HHHHT--S-SSTT---TTTTSTTHHHHHHHHHT-----SSS---HHHHHHHHHHHHHHHHHHHHHHHHTTT-TTT-TTSTTGGG-

Solvent-accessible surface area (backbone atoms only — not comparable to full-atom values): 5222 Å² total; per-residue (Å²): 108,70,74,68,75,52,57,73,61,38,93,54,75,81,29,62,42,37,42,58,41,31,71,63,49,46,41,55,50,36,69,73,69,69,66,74,70,86,50,86,88,69,72,60,53,62,57,70,60,37,59,78,25,38,67,57,12,61,62,41,47,64,53,41,51,52,47,58,75,38,71,76,39,71,90,77,32,83,78,50,66,64,64,78,74,115